Protein AF-A0A1G1Y2X1-F1 (afdb_monomer_lite)

Radius of gyration: 14.24 Å; chains: 1; bounding box: 27×30×47 Å

Secondary structure (DSSP, 8-state):
---------HHHHHTGGGPPTTTS--HHHHHHHHHHHHHHHTTT--EEEEES--HHHHHHHHHTT-EEEEEES-HHHHHHHHTS--SS---EEEEE--

pLDDT: mean 87.79, std 13.7, range [40.0, 98.25]

Foldseek 3Di:
DDDPPPCPDLVCLLCVVVDDPPSAP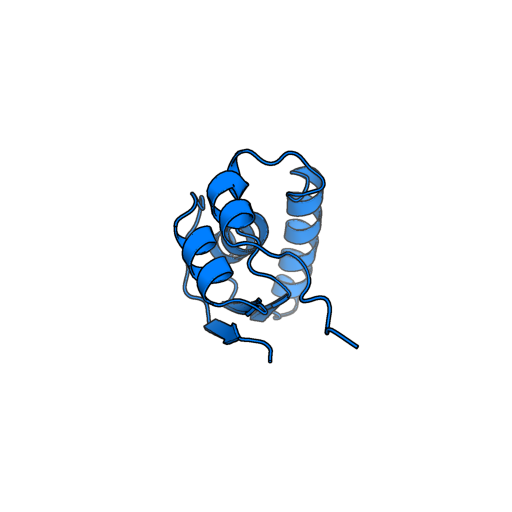DPVRLVVVLVVQVVVVVVVQQEDEDEDQRQSNQLSSQVVVGEYEYEYQDPSSNVSNVPDDRPGDDDYHYDHDD

Organism: NCBI:txid1797535

Structure (mmCIF, N/CA/C/O backbone):
data_AF-A0A1G1Y2X1-F1
#
_entry.id   AF-A0A1G1Y2X1-F1
#
loop_
_atom_site.group_PDB
_atom_site.id
_atom_site.type_symbol
_atom_site.label_atom_id
_atom_site.label_alt_id
_atom_site.label_comp_id
_atom_site.label_asym_id
_atom_site.label_entity_id
_atom_site.label_seq_id
_atom_site.pdbx_PDB_ins_code
_atom_site.Cartn_x
_atom_site.Cartn_y
_atom_site.Cartn_z
_atom_site.occupancy
_atom_site.B_iso_or_equiv
_atom_site.auth_seq_id
_atom_site.auth_comp_id
_atom_site.auth_asym_id
_atom_site.auth_atom_id
_atom_site.pdbx_PDB_model_num
ATOM 1 N N . MET A 1 1 ? -6.724 -14.568 -33.191 1.00 40.00 1 MET A N 1
ATOM 2 C CA . MET A 1 1 ? -6.683 -13.273 -32.474 1.00 40.00 1 MET A CA 1
ATOM 3 C C . MET A 1 1 ? -5.671 -13.390 -31.346 1.00 40.00 1 MET A C 1
ATOM 5 O O . MET A 1 1 ? -5.874 -14.216 -30.463 1.00 40.00 1 MET A O 1
ATOM 9 N N . SER A 1 2 ? -4.545 -12.672 -31.406 1.00 41.69 2 SER A N 1
ATOM 10 C CA . SER A 1 2 ? -3.580 -12.673 -30.303 1.00 41.69 2 SER A CA 1
ATOM 11 C C . SER A 1 2 ? -4.203 -11.945 -29.111 1.00 41.69 2 SER A C 1
ATOM 13 O O . SER A 1 2 ? -4.689 -10.822 -29.232 1.00 41.69 2 SER A O 1
ATOM 15 N N . LYS A 1 3 ? -4.241 -12.605 -27.950 1.00 49.97 3 LYS A N 1
ATOM 16 C CA . LYS A 1 3 ? -4.558 -11.935 -26.688 1.00 49.97 3 LYS A CA 1
ATOM 17 C C . LYS A 1 3 ? -3.444 -10.917 -26.457 1.00 49.97 3 LYS A C 1
ATOM 19 O O . LYS A 1 3 ? -2.315 -11.317 -26.180 1.00 49.97 3 LYS A O 1
ATOM 24 N N . ILE A 1 4 ? -3.736 -9.628 -26.616 1.00 44.19 4 ILE A N 1
ATOM 25 C CA . ILE A 1 4 ? -2.831 -8.558 -26.193 1.00 44.19 4 ILE A CA 1
ATOM 26 C C . ILE A 1 4 ? -2.680 -8.731 -24.681 1.00 44.19 4 ILE A C 1
ATOM 28 O O . ILE A 1 4 ? -3.573 -8.369 -23.919 1.00 44.19 4 ILE A O 1
ATOM 32 N N . LYS A 1 5 ? -1.589 -9.367 -24.238 1.00 51.62 5 LYS A N 1
ATOM 33 C CA . LYS A 1 5 ? -1.243 -9.374 -22.819 1.00 51.62 5 LYS A CA 1
ATOM 34 C C . LYS A 1 5 ? -0.975 -7.913 -22.450 1.00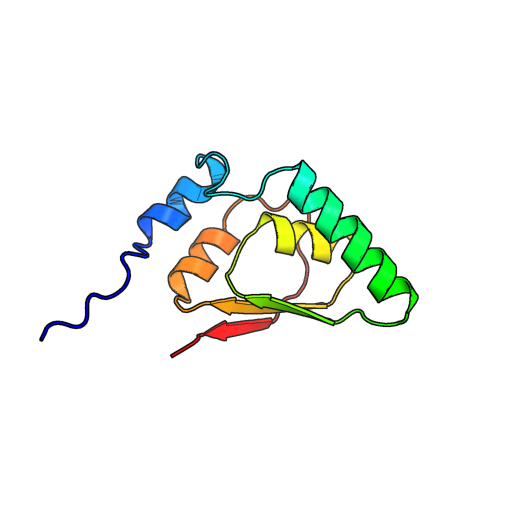 51.62 5 LYS A C 1
ATOM 36 O O . LYS A 1 5 ? -0.148 -7.288 -23.120 1.00 51.62 5 LYS A O 1
ATOM 41 N N . PRO A 1 6 ? -1.677 -7.336 -21.460 1.00 54.84 6 PRO A N 1
ATOM 42 C CA . PRO A 1 6 ? -1.405 -5.972 -21.040 1.00 54.84 6 PRO A CA 1
ATOM 43 C C . PRO A 1 6 ? 0.084 -5.857 -20.705 1.00 54.84 6 PRO A C 1
ATOM 45 O O . PRO A 1 6 ? 0.651 -6.730 -20.049 1.00 54.84 6 PRO A O 1
ATOM 48 N N . ASN A 1 7 ? 0.726 -4.815 -21.237 1.00 56.44 7 ASN A N 1
ATOM 49 C CA . ASN A 1 7 ? 2.180 -4.640 -21.269 1.00 56.44 7 ASN A CA 1
ATOM 50 C C . ASN A 1 7 ? 2.720 -4.197 -19.890 1.00 56.44 7 ASN A C 1
ATOM 52 O O . ASN A 1 7 ? 3.366 -3.153 -19.738 1.00 56.44 7 ASN A O 1
ATOM 56 N N . TRP A 1 8 ? 2.396 -4.973 -18.858 1.00 55.88 8 TRP A N 1
ATOM 57 C CA . TRP A 1 8 ? 2.970 -4.908 -17.523 1.00 55.88 8 TRP A CA 1
ATOM 58 C C . TRP A 1 8 ? 4.318 -5.614 -17.540 1.00 55.88 8 TRP A C 1
ATOM 60 O O . TRP A 1 8 ? 4.515 -6.675 -16.951 1.00 55.88 8 TRP A O 1
ATOM 70 N N . GLN A 1 9 ? 5.239 -5.043 -18.311 1.00 63.75 9 GLN A N 1
ATOM 71 C CA . GLN A 1 9 ? 6.598 -5.542 -18.343 1.00 63.75 9 GLN A CA 1
ATOM 72 C C . GLN A 1 9 ? 7.239 -5.331 -16.963 1.00 63.75 9 GLN A C 1
ATOM 74 O O . GLN A 1 9 ? 7.053 -4.256 -16.378 1.00 63.75 9 GLN A O 1
ATOM 79 N N . PRO A 1 10 ? 8.007 -6.312 -16.453 1.00 60.66 10 PRO A N 1
ATOM 80 C CA . PRO A 1 10 ? 8.744 -6.198 -15.192 1.00 60.66 10 PRO A CA 1
ATOM 81 C C . PRO A 1 10 ? 9.568 -4.908 -15.081 1.00 60.66 10 PRO A C 1
ATOM 83 O O . PRO A 1 10 ? 9.675 -4.333 -14.000 1.00 60.66 10 PRO A O 1
ATOM 86 N N . THR A 1 11 ? 10.036 -4.387 -16.218 1.00 68.44 11 THR A N 1
ATOM 87 C CA . THR A 1 11 ? 10.758 -3.114 -16.339 1.00 68.44 11 THR A CA 1
ATOM 88 C C . THR A 1 11 ? 10.036 -1.946 -15.662 1.00 68.44 11 THR A C 1
ATOM 90 O O . THR A 1 11 ? 10.671 -1.118 -15.015 1.00 68.44 11 THR A O 1
ATOM 93 N N . LYS A 1 12 ? 8.698 -1.880 -15.701 1.00 71.50 12 LYS A N 1
ATOM 94 C CA . LYS A 1 12 ? 7.953 -0.812 -15.008 1.00 71.50 12 LYS A CA 1
ATOM 95 C C . LYS A 1 12 ? 8.085 -0.887 -13.484 1.00 71.50 12 LYS A C 1
ATOM 97 O O . LYS A 1 12 ? 8.143 0.157 -12.839 1.00 71.50 12 LYS A O 1
ATOM 102 N N . ALA A 1 13 ? 8.150 -2.089 -12.906 1.00 79.06 13 ALA A N 1
ATOM 103 C CA . ALA A 1 13 ? 8.361 -2.255 -11.467 1.00 79.06 13 ALA A CA 1
ATOM 104 C C . ALA A 1 13 ? 9.793 -1.889 -11.049 1.00 79.06 13 ALA A C 1
ATOM 106 O O . ALA A 1 13 ? 10.002 -1.368 -9.952 1.00 79.06 13 ALA A O 1
ATOM 107 N N . GLU A 1 14 ? 10.781 -2.123 -11.916 1.00 82.56 14 GLU A N 1
ATOM 108 C CA . GLU A 1 14 ? 12.189 -1.797 -11.648 1.00 82.56 14 GLU A CA 1
ATOM 109 C C . GLU A 1 14 ? 12.397 -0.286 -11.490 1.00 82.56 14 GLU A C 1
ATOM 111 O O . GLU A 1 14 ? 13.107 0.163 -10.585 1.00 82.56 14 GLU A O 1
ATOM 116 N N . TYR A 1 15 ? 11.701 0.508 -12.307 1.00 84.50 15 TYR A N 1
ATOM 117 C CA . TYR A 1 15 ? 11.763 1.969 -12.266 1.00 84.50 15 TYR A CA 1
ATOM 118 C C . TYR A 1 15 ? 10.690 2.619 -11.394 1.00 84.50 15 TYR A C 1
ATOM 120 O O . TYR A 1 15 ? 10.612 3.846 -11.393 1.00 84.50 15 TYR A O 1
ATOM 128 N N . TRP A 1 16 ? 9.897 1.851 -10.633 1.00 87.88 16 TRP A N 1
ATOM 129 C CA . TRP A 1 16 ? 8.744 2.365 -9.880 1.00 87.88 16 TRP A CA 1
ATOM 130 C C . TRP A 1 16 ? 9.062 3.659 -9.133 1.00 87.88 16 TRP A C 1
ATOM 132 O O . TRP A 1 16 ? 8.442 4.682 -9.390 1.00 87.88 16 TRP A O 1
ATOM 142 N N . LYS A 1 17 ? 10.111 3.666 -8.301 1.00 84.44 17 LYS A N 1
ATOM 143 C CA . LYS A 1 17 ? 10.525 4.834 -7.501 1.00 84.44 17 LYS A CA 1
ATOM 144 C C . LYS A 1 17 ? 10.802 6.117 -8.310 1.00 84.44 17 LYS A C 1
ATOM 146 O O . LYS A 1 17 ? 10.754 7.200 -7.735 1.00 84.44 17 LYS A O 1
ATOM 151 N N . ASN A 1 18 ? 11.091 5.999 -9.605 1.00 85.94 18 ASN A N 1
ATOM 152 C CA . ASN A 1 18 ? 11.384 7.115 -10.506 1.00 85.94 18 ASN A CA 1
ATOM 153 C C . ASN A 1 18 ? 10.146 7.584 -11.284 1.00 85.94 18 ASN A C 1
ATOM 155 O O . ASN A 1 18 ? 10.196 8.621 -11.941 1.00 85.94 18 ASN A O 1
ATOM 159 N N . LEU A 1 19 ? 9.048 6.824 -11.252 1.00 85.62 19 LEU A N 1
ATOM 160 C CA . LEU A 1 19 ? 7.830 7.188 -11.959 1.00 85.62 19 LEU A CA 1
ATOM 161 C C . LEU A 1 19 ? 7.135 8.359 -11.245 1.00 85.62 19 LEU A C 1
ATOM 163 O O . LEU A 1 19 ? 6.970 8.319 -10.020 1.00 85.62 19 LEU A O 1
ATOM 167 N N . PRO A 1 20 ? 6.711 9.402 -11.978 1.00 85.62 20 PRO A N 1
ATOM 168 C CA . PRO A 1 20 ? 5.891 10.456 -11.410 1.00 85.62 20 PRO A CA 1
ATOM 169 C C . PRO A 1 20 ? 4.447 9.975 -11.236 1.00 85.62 20 PRO A C 1
ATOM 171 O O . PRO A 1 20 ? 4.016 8.961 -11.792 1.00 85.62 20 PRO A O 1
ATOM 174 N N . ALA A 1 21 ? 3.661 10.744 -10.497 1.00 83.06 21 ALA A N 1
ATOM 175 C CA . ALA A 1 21 ? 2.220 10.581 -10.535 1.00 83.06 21 ALA A CA 1
ATOM 176 C C . ALA A 1 21 ? 1.671 10.962 -11.932 1.00 83.06 21 ALA A C 1
ATOM 178 O O . ALA A 1 21 ? 2.234 11.844 -12.584 1.00 83.06 21 ALA A O 1
ATOM 179 N N . PRO A 1 22 ? 0.612 10.295 -12.432 1.00 82.31 22 PRO A N 1
ATOM 180 C CA . PRO A 1 22 ? -0.254 9.346 -11.727 1.00 82.31 22 PRO A CA 1
ATOM 181 C C . PRO A 1 22 ? 0.183 7.874 -11.832 1.00 82.31 22 PRO A C 1
ATOM 183 O O . PRO A 1 22 ? -0.563 6.998 -11.409 1.00 82.31 22 PRO A O 1
ATOM 186 N N . ALA A 1 23 ? 1.359 7.564 -12.398 1.00 85.00 23 ALA A N 1
ATOM 187 C CA . ALA A 1 23 ? 1.840 6.177 -12.421 1.00 85.00 23 ALA A CA 1
ATOM 188 C C . ALA A 1 23 ? 2.110 5.655 -10.999 1.00 85.00 23 ALA A C 1
ATOM 190 O O . ALA A 1 23 ? 1.893 4.480 -10.715 1.00 85.00 23 ALA A O 1
ATOM 191 N N . ARG A 1 24 ? 2.529 6.558 -10.106 1.00 89.50 24 ARG A N 1
ATOM 192 C CA . ARG A 1 24 ? 2.513 6.394 -8.649 1.00 89.50 24 ARG A CA 1
ATOM 193 C C . ARG A 1 24 ? 1.396 7.227 -8.020 1.00 89.50 24 ARG A C 1
ATOM 195 O O . ARG A 1 24 ? 1.051 8.271 -8.577 1.00 89.50 24 ARG A O 1
ATOM 202 N N . PRO A 1 25 ? 0.858 6.825 -6.856 1.00 91.44 25 PRO A N 1
ATOM 203 C CA . PRO A 1 25 ? -0.135 7.636 -6.168 1.00 91.44 25 PRO A CA 1
ATOM 204 C C . PRO A 1 25 ? 0.470 8.973 -5.731 1.00 91.44 25 PRO A C 1
ATOM 206 O O . PRO A 1 25 ? 1.627 9.049 -5.301 1.00 91.44 25 PRO A O 1
ATOM 209 N N . TRP A 1 26 ? -0.326 10.038 -5.802 1.00 93.44 26 TRP A N 1
ATOM 210 C CA . TRP A 1 26 ? 0.076 11.328 -5.250 1.00 93.44 26 TRP A CA 1
ATOM 211 C C . TRP A 1 26 ? 0.214 11.233 -3.723 1.00 93.44 26 TRP A C 1
ATOM 213 O O . TRP A 1 26 ? -0.592 10.561 -3.074 1.00 93.44 26 TRP A O 1
ATOM 223 N N . PRO A 1 27 ? 1.149 11.963 -3.086 1.00 92.25 27 PRO A N 1
ATOM 224 C CA . PRO A 1 27 ? 1.233 11.993 -1.625 1.00 92.25 27 PRO A CA 1
ATOM 225 C C . PRO A 1 27 ? -0.078 12.420 -0.942 1.00 92.25 27 PRO A C 1
ATOM 227 O O . PRO A 1 27 ? -0.396 11.943 0.146 1.00 92.25 27 PRO A O 1
ATOM 230 N N . SER A 1 28 ? -0.855 13.307 -1.573 1.00 94.88 28 SER A N 1
ATOM 231 C CA . SER A 1 28 ? -2.192 13.707 -1.112 1.00 94.88 28 SER A CA 1
ATOM 232 C C . SER A 1 28 ? -3.200 12.557 -1.160 1.00 94.88 28 SER A C 1
ATOM 234 O O . SER A 1 28 ? -4.010 12.421 -0.245 1.00 94.88 28 SER A O 1
ATOM 236 N N . GLU A 1 29 ? -3.118 11.705 -2.178 1.00 94.69 29 GLU A N 1
ATOM 237 C CA . GLU A 1 29 ? -3.957 10.518 -2.334 1.00 94.69 29 GLU A CA 1
ATOM 238 C C . GLU A 1 29 ? -3.645 9.484 -1.246 1.00 94.69 29 GLU A C 1
ATOM 240 O O . GLU A 1 29 ? -4.552 9.008 -0.563 1.00 94.69 29 GLU A O 1
ATOM 245 N N . VAL A 1 30 ? -2.358 9.229 -0.979 1.00 95.75 30 VAL A N 1
ATOM 246 C CA . VAL A 1 30 ? -1.927 8.346 0.121 1.00 95.75 30 VAL A CA 1
ATOM 247 C C . VAL A 1 30 ? -2.454 8.846 1.470 1.00 95.75 30 VAL A C 1
ATOM 249 O O . VAL A 1 30 ? -2.970 8.053 2.256 1.00 95.75 30 VAL A O 1
ATOM 252 N N . LYS A 1 31 ? -2.392 10.160 1.733 1.00 96.69 31 LYS A N 1
ATOM 253 C CA . LYS A 1 31 ? -2.943 10.767 2.960 1.00 96.69 31 LYS A CA 1
ATOM 254 C C . LYS A 1 31 ? -4.461 10.617 3.061 1.00 96.69 31 LYS A C 1
ATOM 256 O O . LYS A 1 31 ? -4.986 10.395 4.151 1.00 96.69 31 LYS A O 1
ATOM 261 N N . TRP A 1 32 ? -5.172 10.752 1.943 1.00 97.31 32 TRP A N 1
ATOM 262 C CA . TRP A 1 32 ? -6.621 10.576 1.914 1.00 97.31 32 TRP A CA 1
ATOM 263 C C . TRP A 1 32 ? -7.006 9.132 2.258 1.00 97.31 32 TRP A C 1
ATOM 265 O O . TRP A 1 32 ? -7.847 8.912 3.134 1.00 97.31 32 TRP A O 1
ATOM 275 N N . PHE A 1 33 ? -6.321 8.152 1.660 1.00 97.19 33 PHE A N 1
ATOM 276 C CA . PHE A 1 33 ? -6.511 6.741 1.994 1.00 97.19 33 PHE A CA 1
ATOM 277 C C . PHE A 1 33 ? -6.105 6.415 3.434 1.00 97.19 33 PHE A C 1
ATOM 279 O O . PHE A 1 33 ? -6.810 5.650 4.085 1.00 97.19 33 PHE A O 1
ATOM 286 N N . GLU A 1 34 ? -5.039 7.019 3.969 1.00 97.38 34 GLU A N 1
ATOM 287 C CA . GLU A 1 34 ? -4.653 6.856 5.380 1.00 97.38 34 GLU A CA 1
ATOM 288 C C . GLU A 1 34 ? -5.775 7.321 6.315 1.00 97.38 34 GLU A C 1
ATOM 290 O O . GLU A 1 34 ? -6.182 6.586 7.216 1.00 97.38 34 GLU A O 1
ATOM 295 N N . LYS A 1 35 ? -6.351 8.503 6.058 1.00 98.25 35 LYS A N 1
ATOM 296 C CA . LYS A 1 35 ? -7.491 9.018 6.829 1.00 98.25 35 LYS A CA 1
ATOM 297 C C . LYS A 1 35 ? -8.682 8.060 6.776 1.00 98.25 35 LYS A C 1
ATOM 299 O O . LYS A 1 35 ? -9.293 7.784 7.809 1.00 98.25 35 LYS A O 1
ATOM 304 N N . TYR A 1 36 ? -9.012 7.553 5.590 1.00 97.81 36 TYR A N 1
ATOM 305 C CA . TYR A 1 36 ? -10.108 6.603 5.424 1.00 97.81 36 TYR A CA 1
ATOM 306 C C . TYR A 1 36 ? -9.840 5.284 6.163 1.00 97.81 36 TYR A C 1
ATOM 308 O O . TYR A 1 36 ? -10.689 4.828 6.929 1.00 97.81 36 TYR A O 1
ATOM 316 N N . ALA A 1 37 ? -8.651 4.706 5.994 1.00 97.19 37 ALA A N 1
ATOM 317 C CA . ALA A 1 37 ? -8.253 3.451 6.621 1.00 97.19 37 ALA A CA 1
ATOM 318 C C . ALA A 1 37 ? -8.289 3.544 8.154 1.00 97.19 37 ALA A C 1
ATOM 320 O O . ALA A 1 37 ? -8.824 2.655 8.813 1.00 97.19 37 ALA A O 1
ATOM 321 N N . LEU A 1 38 ? -7.816 4.655 8.729 1.00 97.88 38 LEU A N 1
ATOM 322 C CA . LEU A 1 38 ? -7.895 4.908 10.170 1.00 97.88 38 LEU A CA 1
ATOM 323 C C . LEU A 1 38 ? -9.339 5.034 10.671 1.00 97.88 38 LEU A C 1
ATOM 325 O O . LEU A 1 38 ? -9.664 4.506 11.735 1.00 97.88 38 LEU A O 1
ATOM 329 N N . ALA A 1 39 ? -10.224 5.669 9.897 1.00 98.19 39 ALA A N 1
ATOM 330 C CA . ALA A 1 39 ? -11.644 5.748 10.234 1.00 98.19 39 ALA A CA 1
ATOM 331 C C . ALA A 1 39 ? -12.330 4.370 10.204 1.00 98.19 39 ALA A C 1
ATOM 333 O O . ALA A 1 39 ? -13.174 4.093 11.055 1.00 98.19 39 ALA A O 1
ATOM 334 N N . GLN A 1 40 ? -11.963 3.486 9.267 1.00 97.81 40 GLN A N 1
ATOM 335 C CA . GLN A 1 40 ? -12.460 2.102 9.251 1.00 97.81 40 GLN A CA 1
ATOM 336 C C . GLN A 1 40 ? -11.867 1.277 10.397 1.00 97.81 40 GLN A C 1
ATOM 338 O O . GLN A 1 40 ? -12.583 0.531 11.064 1.00 97.81 40 GLN A O 1
ATOM 343 N N . LYS A 1 41 ? -10.583 1.471 10.701 1.00 97.06 41 LYS A N 1
ATOM 344 C CA . LYS A 1 41 ? -9.913 0.814 11.824 1.00 97.06 41 LYS A CA 1
ATOM 345 C C . LYS A 1 41 ? -10.554 1.152 13.165 1.00 97.06 41 LYS A C 1
ATOM 347 O O . LYS A 1 41 ? -10.730 0.256 13.985 1.00 97.06 41 LYS A O 1
ATOM 352 N N . ALA A 1 42 ? -10.961 2.404 13.372 1.00 97.44 42 ALA A N 1
ATOM 353 C CA . ALA A 1 42 ? -11.698 2.819 14.568 1.00 97.44 42 ALA A CA 1
ATOM 354 C C . ALA A 1 42 ? -13.046 2.087 14.733 1.00 97.44 42 ALA A C 1
ATOM 356 O O . ALA A 1 42 ? -13.543 1.968 15.847 1.00 97.44 42 ALA A O 1
ATOM 357 N N . LYS A 1 43 ? -13.611 1.551 13.642 1.00 97.88 43 LYS A N 1
ATOM 358 C CA . LYS A 1 43 ? -14.818 0.708 13.642 1.00 97.88 43 LYS A CA 1
ATOM 359 C C . LYS A 1 43 ? -14.515 -0.793 13.770 1.00 97.88 43 LYS A C 1
ATOM 361 O O . LYS A 1 43 ? -15.434 -1.599 13.708 1.00 97.88 43 LYS A O 1
ATO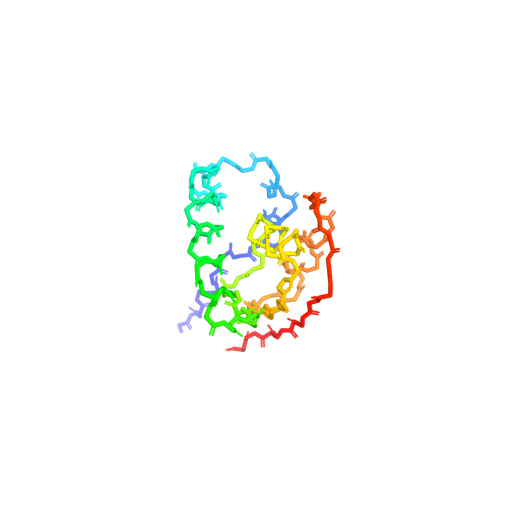M 366 N N . GLY A 1 44 ? -13.245 -1.176 13.919 1.00 96.81 44 GLY A N 1
ATOM 367 C CA . GLY A 1 44 ? -12.801 -2.567 14.050 1.00 96.81 44 GLY A CA 1
ATOM 368 C C . GLY A 1 44 ? -12.284 -3.219 12.761 1.00 96.81 44 GLY A C 1
ATOM 369 O O . GLY A 1 44 ? -11.794 -4.346 12.817 1.00 96.81 44 GLY A O 1
ATOM 370 N N . PHE A 1 45 ? -12.320 -2.535 11.611 1.00 96.56 45 PHE A N 1
ATOM 371 C CA . PHE A 1 45 ? -11.826 -3.089 10.344 1.00 96.56 45 PHE A CA 1
ATOM 372 C C . PHE A 1 45 ? -10.310 -2.908 10.213 1.00 96.56 45 PHE A C 1
ATOM 374 O O . PHE A 1 45 ? -9.820 -1.806 9.969 1.00 96.56 45 PHE A O 1
ATOM 381 N N . LYS A 1 46 ? -9.553 -3.995 10.375 1.00 94.50 46 LYS A N 1
ATOM 382 C CA . LYS A 1 46 ? -8.079 -3.985 10.311 1.00 94.50 46 LYS A CA 1
ATOM 383 C C . LYS A 1 46 ? -7.494 -4.734 9.116 1.00 94.50 46 LYS A C 1
ATOM 385 O O . LYS A 1 46 ? -6.303 -4.588 8.861 1.00 94.50 46 LYS A O 1
ATOM 390 N N . ASP A 1 47 ? -8.302 -5.527 8.422 1.00 96.75 47 ASP A N 1
ATOM 391 C CA . ASP A 1 47 ? -7.897 -6.316 7.263 1.00 96.75 47 ASP A CA 1
ATOM 392 C C . ASP A 1 47 ? -8.180 -5.537 5.977 1.00 96.75 47 ASP A C 1
ATOM 394 O O . ASP A 1 47 ? -9.298 -5.072 5.754 1.00 96.75 47 ASP A O 1
ATOM 398 N N . VAL A 1 48 ? -7.155 -5.370 5.144 1.00 97.06 48 VAL A N 1
ATOM 399 C CA . VAL A 1 48 ? -7.223 -4.586 3.909 1.00 97.06 48 VAL A CA 1
ATOM 400 C C . VAL A 1 48 ? -6.717 -5.420 2.745 1.00 97.06 48 VAL A C 1
ATOM 402 O O . VAL A 1 48 ? -5.615 -5.965 2.790 1.00 97.06 48 VAL A O 1
ATOM 405 N N . LEU A 1 49 ? -7.521 -5.483 1.688 1.00 96.75 49 LEU A N 1
ATOM 406 C CA . LEU A 1 49 ? -7.138 -6.041 0.401 1.00 96.75 49 LEU A CA 1
ATOM 407 C C . LEU A 1 49 ? -6.706 -4.908 -0.535 1.00 96.75 49 LEU A C 1
ATOM 409 O O . LEU A 1 49 ? -7.488 -3.998 -0.804 1.00 96.75 49 LEU A O 1
ATOM 413 N N . ILE A 1 50 ? -5.483 -4.980 -1.050 1.00 95.75 50 ILE A N 1
ATOM 414 C CA . ILE A 1 50 ? -4.990 -4.114 -2.119 1.00 95.75 50 ILE A CA 1
ATOM 415 C C . ILE A 1 50 ? -5.074 -4.886 -3.436 1.00 95.75 50 ILE A C 1
ATOM 417 O O . ILE A 1 50 ? -4.557 -5.999 -3.550 1.00 95.75 50 ILE A O 1
ATOM 421 N N . LEU A 1 51 ? -5.717 -4.277 -4.430 1.00 94.44 51 LEU A N 1
ATOM 422 C CA . LEU A 1 51 ? -5.693 -4.738 -5.814 1.00 94.44 51 LEU A CA 1
ATOM 423 C C . LEU A 1 51 ? -4.539 -4.023 -6.530 1.00 94.44 51 LEU A C 1
ATOM 425 O O . LEU A 1 51 ? -4.589 -2.814 -6.750 1.00 94.44 51 LEU A O 1
ATOM 429 N N . GLY A 1 52 ? -3.487 -4.772 -6.844 1.00 91.06 52 GLY A N 1
ATOM 430 C CA . GLY A 1 52 ? -2.174 -4.282 -7.258 1.00 91.06 52 GLY A CA 1
ATOM 431 C C . GLY A 1 52 ? -1.171 -4.211 -6.099 1.00 91.06 52 GLY A C 1
ATOM 432 O O . GLY A 1 52 ? -1.532 -4.145 -4.927 1.00 91.06 52 GLY A O 1
ATOM 433 N N . SER A 1 53 ? 0.122 -4.209 -6.420 1.00 90.81 53 SER A N 1
ATOM 434 C CA . SER A 1 53 ? 1.210 -4.285 -5.425 1.00 90.81 53 SER A CA 1
ATOM 435 C C . SER A 1 53 ? 1.822 -2.938 -5.005 1.00 90.81 53 SER A C 1
ATOM 437 O O . SER A 1 53 ? 2.970 -2.904 -4.549 1.00 90.81 53 SER A O 1
ATOM 439 N N . THR A 1 54 ? 1.080 -1.833 -5.144 1.00 92.56 54 THR A N 1
ATOM 440 C CA . THR A 1 54 ? 1.532 -0.451 -4.882 1.00 92.56 54 THR A CA 1
ATOM 441 C C . THR A 1 54 ? 2.184 -0.287 -3.504 1.00 92.56 54 THR A C 1
ATOM 443 O O . THR A 1 54 ? 1.536 -0.428 -2.463 1.00 92.56 54 THR A O 1
ATOM 446 N N . VAL A 1 55 ? 3.479 0.047 -3.489 1.00 93.94 55 VAL A N 1
ATOM 447 C CA . VAL A 1 55 ? 4.308 0.078 -2.268 1.00 93.94 55 VAL A CA 1
ATOM 448 C C . VAL A 1 55 ? 3.915 1.182 -1.291 1.00 93.94 55 VAL A C 1
ATOM 450 O O . VAL A 1 55 ? 4.019 0.994 -0.082 1.00 93.94 55 VAL A O 1
ATOM 453 N N . GLU A 1 56 ? 3.420 2.317 -1.779 1.00 94.94 56 GLU A N 1
ATOM 454 C CA . GLU A 1 56 ? 3.018 3.448 -0.942 1.00 94.94 56 GLU A CA 1
ATOM 455 C C . GLU A 1 56 ? 1.844 3.083 -0.033 1.00 94.94 56 GLU A C 1
ATOM 457 O O . GLU A 1 56 ? 1.866 3.375 1.164 1.00 94.94 56 GLU A O 1
ATOM 462 N N . PHE A 1 57 ? 0.839 2.398 -0.583 1.00 95.88 57 PHE A N 1
ATOM 463 C CA . PHE A 1 57 ? -0.321 1.951 0.181 1.00 95.88 57 PHE A CA 1
ATOM 464 C C . PHE A 1 57 ? 0.053 0.844 1.164 1.00 95.88 57 PHE A C 1
ATOM 466 O O . PHE A 1 57 ? -0.337 0.913 2.327 1.00 95.88 57 PHE A O 1
ATOM 473 N N . ARG A 1 58 ? 0.877 -0.123 0.739 1.00 96.12 58 ARG A N 1
ATOM 474 C CA . ARG A 1 58 ? 1.401 -1.187 1.613 1.00 96.12 58 ARG A CA 1
ATOM 475 C C . ARG A 1 58 ? 2.145 -0.597 2.809 1.00 96.12 58 ARG A C 1
ATOM 477 O O . ARG A 1 58 ? 1.807 -0.880 3.956 1.00 96.12 58 ARG A O 1
ATOM 484 N N . SER A 1 59 ? 3.086 0.308 2.545 1.00 95.94 59 SER A N 1
ATOM 485 C CA . SER A 1 59 ? 3.859 0.998 3.578 1.00 95.94 59 SER A CA 1
ATOM 486 C C . SER A 1 59 ? 2.967 1.813 4.524 1.00 95.94 59 SER A C 1
ATOM 488 O O . SER A 1 59 ? 3.177 1.793 5.736 1.00 95.94 59 SER A O 1
ATOM 490 N N . MET A 1 60 ? 1.958 2.517 4.001 1.00 96.94 60 MET A N 1
ATOM 491 C CA . MET A 1 60 ? 1.001 3.278 4.813 1.00 96.94 60 MET A CA 1
ATOM 492 C C . MET A 1 60 ? 0.187 2.367 5.744 1.00 96.94 60 MET A C 1
ATOM 494 O O . MET A 1 60 ? 0.034 2.669 6.928 1.00 96.94 60 MET A O 1
ATOM 498 N N . LEU A 1 61 ? -0.298 1.228 5.253 1.00 97.12 61 LEU A N 1
ATOM 499 C CA . LEU A 1 61 ? -1.087 0.293 6.059 1.00 97.12 61 LEU A CA 1
ATOM 500 C C . LEU A 1 61 ? -0.233 -0.407 7.125 1.00 97.12 61 LEU A C 1
ATOM 502 O O . LEU A 1 61 ? -0.673 -0.543 8.271 1.00 97.12 61 LEU A O 1
ATOM 506 N N . HIS A 1 62 ? 1.011 -0.769 6.793 1.00 96.12 62 HIS A N 1
ATOM 507 C CA . HIS A 1 62 ? 1.967 -1.342 7.745 1.00 96.12 62 HIS A CA 1
ATOM 508 C C . HIS A 1 62 ? 2.290 -0.379 8.891 1.00 96.12 62 HIS A C 1
ATOM 510 O O . HIS A 1 62 ? 2.211 -0.770 10.057 1.00 96.12 62 HIS A O 1
ATOM 516 N N . LYS A 1 63 ? 2.565 0.897 8.582 1.00 96.75 63 LYS A N 1
ATOM 517 C CA . LYS A 1 63 ? 2.739 1.962 9.588 1.00 96.75 63 LYS A CA 1
ATOM 518 C C . LYS A 1 63 ? 1.571 1.996 10.577 1.00 96.75 63 LYS A C 1
ATOM 520 O O . LYS A 1 63 ? 1.764 2.166 11.779 1.00 96.75 63 LYS A O 1
ATOM 525 N N . ASN A 1 64 ? 0.358 1.788 10.072 1.00 96.38 64 ASN A N 1
ATOM 526 C CA . ASN A 1 64 ? -0.875 1.835 10.845 1.00 96.38 64 ASN A CA 1
ATOM 527 C C . ASN A 1 64 ? -1.292 0.476 11.433 1.00 96.38 64 ASN A C 1
ATOM 529 O O . ASN A 1 64 ? -2.415 0.353 11.926 1.00 96.38 64 ASN A O 1
ATOM 533 N N . LYS A 1 65 ? -0.400 -0.528 11.465 1.00 95.94 65 LYS A N 1
ATOM 534 C CA . LYS A 1 65 ? -0.639 -1.862 12.053 1.00 95.94 65 LYS A CA 1
ATOM 535 C C . LYS A 1 65 ? -1.914 -2.529 11.512 1.00 95.94 65 LYS A C 1
ATOM 537 O O . LYS A 1 65 ? -2.716 -3.051 12.287 1.00 95.94 65 LYS A O 1
ATOM 542 N N . MET A 1 66 ? -2.141 -2.419 10.206 1.00 96.25 66 MET A N 1
ATOM 543 C CA . MET A 1 66 ? -3.233 -3.098 9.506 1.00 96.25 66 MET A CA 1
ATOM 544 C C . MET A 1 66 ? -2.715 -4.378 8.847 1.00 96.25 66 MET A C 1
ATOM 546 O O . MET A 1 66 ? -1.544 -4.462 8.477 1.00 96.25 66 MET A O 1
ATOM 550 N N . ASN A 1 67 ? -3.589 -5.369 8.710 1.00 95.88 67 ASN A N 1
ATOM 551 C CA . ASN A 1 67 ? -3.285 -6.621 8.031 1.00 95.88 67 ASN A CA 1
ATOM 552 C C . ASN A 1 67 ? -3.472 -6.418 6.528 1.00 95.88 67 ASN A C 1
ATOM 554 O O . ASN A 1 67 ? -4.558 -6.037 6.089 1.00 95.88 67 ASN A O 1
ATOM 558 N N . VAL A 1 68 ? -2.434 -6.684 5.740 1.00 97.50 68 VAL A N 1
ATOM 559 C CA . VAL A 1 68 ? -2.453 -6.419 4.298 1.00 97.50 68 VAL A CA 1
ATOM 560 C C . VAL A 1 68 ? -2.545 -7.730 3.523 1.00 97.50 68 VAL A C 1
ATOM 562 O O . VAL A 1 68 ? -1.768 -8.659 3.729 1.00 97.50 68 VAL A O 1
ATOM 565 N N . SER A 1 69 ? -3.510 -7.815 2.615 1.00 97.44 69 SER A N 1
ATOM 566 C CA . SER A 1 69 ? -3.569 -8.822 1.558 1.00 97.44 69 SER A CA 1
ATOM 567 C C . SER A 1 69 ? -3.395 -8.128 0.216 1.00 97.44 69 SER A C 1
ATOM 569 O O . SER A 1 69 ? -3.932 -7.046 0.007 1.00 97.44 69 SER A O 1
ATOM 571 N N . ILE A 1 70 ? -2.644 -8.736 -0.689 1.00 97.06 70 ILE A N 1
ATOM 572 C CA . ILE A 1 70 ? -2.292 -8.177 -1.991 1.00 97.06 70 ILE A CA 1
ATOM 573 C C . ILE A 1 70 ? -2.746 -9.159 -3.052 1.00 97.06 70 ILE A C 1
ATOM 575 O O . ILE A 1 70 ? -2.430 -10.344 -2.967 1.00 97.06 70 ILE A O 1
ATOM 579 N N . VAL A 1 71 ? -3.455 -8.654 -4.052 1.00 96.12 71 VAL A N 1
ATOM 580 C CA . VAL A 1 71 ? -3.753 -9.381 -5.284 1.00 96.12 71 VAL A CA 1
ATOM 581 C C . VAL A 1 71 ? -3.044 -8.678 -6.427 1.00 96.12 71 VAL A C 1
ATOM 583 O O . VAL A 1 71 ? -3.282 -7.498 -6.653 1.00 96.12 71 VAL A O 1
ATOM 586 N N . ASP A 1 72 ? -2.199 -9.388 -7.165 1.00 92.94 72 ASP A N 1
ATOM 587 C CA . ASP A 1 72 ? -1.546 -8.865 -8.369 1.00 92.94 72 ASP A CA 1
ATOM 588 C C . ASP A 1 72 ? -1.574 -9.921 -9.475 1.00 92.94 72 ASP A C 1
ATOM 590 O O . ASP A 1 72 ? -1.567 -11.115 -9.193 1.00 92.94 72 ASP A O 1
ATOM 594 N N . PHE A 1 73 ? -1.605 -9.503 -10.737 1.00 90.88 73 PHE A N 1
ATOM 595 C CA . PHE A 1 73 ? -1.577 -10.429 -11.875 1.00 90.88 73 PHE A CA 1
ATOM 596 C C . PHE A 1 73 ? -0.161 -10.969 -12.143 1.00 90.88 73 PHE A C 1
ATOM 598 O O . PHE A 1 73 ? 0.012 -11.853 -12.977 1.00 90.88 73 PHE A O 1
ATOM 605 N N . SER A 1 74 ? 0.870 -10.399 -11.505 1.00 89.12 74 SER A N 1
ATOM 606 C CA . SER A 1 74 ? 2.255 -10.827 -11.678 1.00 89.12 74 SER A CA 1
ATOM 607 C C . SER A 1 74 ? 2.985 -10.914 -10.344 1.00 89.12 74 SER A C 1
ATOM 609 O O . SER A 1 74 ? 3.317 -9.910 -9.708 1.00 89.12 74 SER A O 1
ATOM 611 N N . ARG A 1 75 ? 3.330 -12.142 -9.946 1.00 91.38 75 ARG A N 1
ATOM 612 C CA . ARG A 1 75 ? 4.209 -12.390 -8.799 1.00 91.38 75 ARG A CA 1
ATOM 613 C C . ARG A 1 75 ? 5.567 -11.727 -8.945 1.00 91.38 75 ARG A C 1
ATOM 615 O O . ARG A 1 75 ? 6.127 -11.274 -7.949 1.00 91.38 75 ARG A O 1
ATOM 622 N N . ASP A 1 76 ? 6.106 -11.666 -10.156 1.00 90.06 76 ASP A N 1
ATOM 623 C CA . ASP A 1 76 ? 7.397 -11.022 -10.388 1.00 90.06 76 ASP A CA 1
ATOM 624 C C . ASP A 1 76 ? 7.296 -9.507 -10.215 1.00 90.06 76 ASP A C 1
ATOM 626 O O . ASP A 1 76 ? 8.161 -8.911 -9.575 1.00 90.06 76 ASP A O 1
ATOM 630 N N . PHE A 1 77 ? 6.200 -8.893 -10.665 1.00 88.88 77 PHE A N 1
ATOM 631 C CA . PHE A 1 77 ? 5.925 -7.477 -10.421 1.00 88.88 77 PHE A CA 1
ATOM 632 C C . PHE A 1 77 ? 5.836 -7.181 -8.918 1.00 88.88 77 PHE A C 1
ATOM 634 O O . PHE A 1 77 ? 6.540 -6.303 -8.410 1.00 88.88 77 PHE A O 1
ATOM 641 N N . TYR A 1 78 ? 5.066 -7.988 -8.182 1.00 92.44 78 TYR A N 1
ATOM 642 C CA . TYR A 1 78 ? 4.993 -7.932 -6.722 1.00 92.44 78 TYR A CA 1
ATOM 643 C C . TYR A 1 78 ? 6.371 -8.086 -6.058 1.00 92.44 78 TYR A C 1
ATOM 645 O O . TYR A 1 78 ? 6.723 -7.309 -5.166 1.00 92.44 78 TYR A O 1
ATOM 653 N N . ARG A 1 79 ? 7.182 -9.058 -6.495 1.00 91.81 79 ARG A N 1
ATOM 654 C CA . ARG A 1 79 ? 8.528 -9.309 -5.954 1.00 91.81 79 ARG A CA 1
ATOM 655 C C . ARG A 1 79 ? 9.470 -8.137 -6.193 1.00 91.81 79 ARG A C 1
ATOM 657 O O . ARG A 1 79 ? 10.206 -7.773 -5.281 1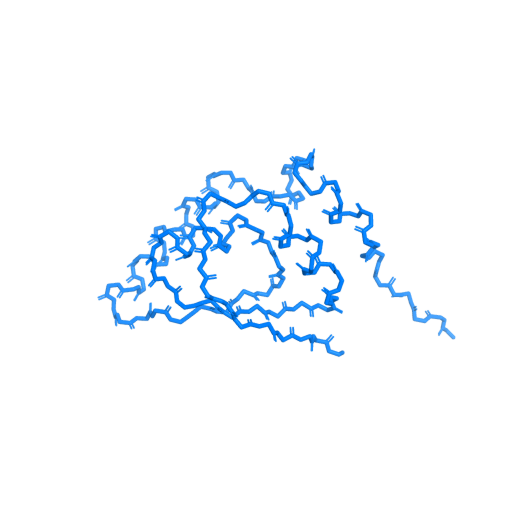.00 91.81 79 ARG A O 1
ATOM 664 N N . ILE A 1 80 ? 9.461 -7.551 -7.390 1.00 90.94 80 ILE A N 1
ATOM 665 C CA . ILE A 1 80 ? 10.304 -6.395 -7.721 1.00 90.94 80 ILE A CA 1
ATOM 666 C C . ILE A 1 80 ? 9.888 -5.192 -6.873 1.00 90.94 80 ILE A C 1
ATOM 668 O O . ILE A 1 80 ? 10.739 -4.576 -6.236 1.00 90.94 80 ILE A O 1
ATOM 672 N N . LEU A 1 81 ? 8.587 -4.900 -6.790 1.00 90.00 81 LEU A N 1
ATOM 673 C CA . LEU A 1 81 ? 8.081 -3.810 -5.956 1.00 90.00 81 LEU A CA 1
ATOM 674 C C . LEU A 1 81 ? 8.384 -4.020 -4.471 1.00 90.00 81 LEU A C 1
ATOM 676 O O . LEU A 1 81 ? 8.747 -3.076 -3.782 1.00 90.00 81 LEU A O 1
ATOM 680 N N . SER A 1 82 ? 8.333 -5.256 -3.980 1.00 90.56 82 SER A N 1
ATOM 681 C CA . SER A 1 82 ? 8.692 -5.584 -2.593 1.00 90.56 82 SER A CA 1
ATOM 682 C C . SER A 1 82 ? 10.169 -5.342 -2.257 1.00 90.56 82 SER A C 1
ATOM 684 O O . SER A 1 82 ? 10.511 -5.266 -1.081 1.00 90.56 82 SER A O 1
ATOM 686 N N . LYS A 1 83 ? 11.044 -5.201 -3.264 1.00 88.75 83 LYS A N 1
ATOM 687 C CA . LYS A 1 83 ? 12.447 -4.789 -3.085 1.00 88.75 83 LYS A CA 1
ATOM 688 C C . LYS A 1 83 ? 12.634 -3.267 -3.120 1.00 88.75 83 LYS A C 1
ATOM 690 O O . LYS A 1 83 ? 13.725 -2.790 -2.817 1.00 88.75 83 LYS A O 1
ATOM 695 N N . GLN A 1 84 ? 11.615 -2.505 -3.519 1.00 86.06 84 GLN A N 1
ATOM 696 C CA . GLN A 1 84 ? 11.673 -1.044 -3.525 1.00 86.06 84 GLN A CA 1
ATOM 697 C C . GLN A 1 84 ? 11.535 -0.498 -2.090 1.00 86.06 84 GLN A C 1
ATOM 699 O O . GLN A 1 84 ? 10.938 -1.15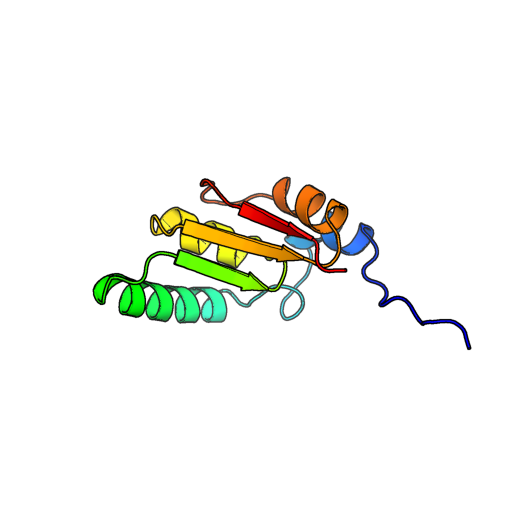6 -1.235 1.00 86.06 84 GLN A O 1
ATOM 704 N N . PRO A 1 85 ? 12.055 0.709 -1.800 1.00 79.88 85 PRO A N 1
ATOM 705 C CA . PRO A 1 85 ? 12.001 1.278 -0.457 1.00 79.88 85 PRO A CA 1
ATOM 706 C C . PRO A 1 85 ? 10.560 1.478 0.040 1.00 79.88 85 PRO A C 1
ATOM 708 O O . PRO A 1 85 ? 9.814 2.296 -0.497 1.00 79.88 85 PRO A O 1
ATOM 711 N N . MET A 1 86 ? 10.196 0.770 1.109 1.00 85.50 86 MET A N 1
ATOM 712 C CA . MET A 1 86 ? 9.027 1.061 1.942 1.00 85.50 86 MET A CA 1
ATOM 713 C C . MET A 1 86 ? 9.507 1.687 3.248 1.00 85.50 86 MET A C 1
ATOM 715 O O . MET A 1 86 ? 10.482 1.224 3.836 1.00 85.50 86 MET A O 1
ATOM 719 N N . THR A 1 87 ? 8.824 2.726 3.729 1.00 87.12 87 THR A N 1
ATOM 720 C CA . THR A 1 87 ? 9.181 3.341 5.019 1.00 87.12 87 THR A CA 1
ATOM 721 C C . THR A 1 87 ? 8.791 2.451 6.195 1.00 87.12 87 THR A C 1
ATOM 723 O O . THR A 1 87 ? 9.388 2.552 7.260 1.00 87.12 87 THR A O 1
ATOM 726 N N . HIS A 1 88 ? 7.798 1.579 6.003 1.00 92.25 88 HIS A N 1
ATOM 727 C CA . HIS A 1 88 ? 7.335 0.624 7.001 1.00 92.25 88 HIS A CA 1
ATOM 728 C C . HIS A 1 88 ? 7.053 -0.723 6.334 1.00 92.25 88 HIS A C 1
ATOM 730 O O . HIS A 1 88 ? 6.332 -0.800 5.336 1.00 92.25 88 HIS A O 1
ATOM 736 N N . VAL A 1 89 ? 7.603 -1.790 6.908 1.00 90.19 89 VAL A N 1
ATOM 737 C CA . VAL A 1 89 ? 7.437 -3.163 6.424 1.00 90.19 89 VAL A CA 1
ATOM 738 C C . VAL A 1 89 ? 6.703 -3.964 7.489 1.00 90.19 89 VAL A C 1
ATOM 740 O O . VAL A 1 89 ? 7.064 -3.926 8.663 1.00 90.19 89 VAL A O 1
ATOM 743 N N . GLY A 1 90 ? 5.654 -4.662 7.076 1.00 88.06 90 GLY A N 1
ATOM 744 C CA . GLY A 1 90 ? 4.845 -5.530 7.917 1.00 88.06 90 GLY A CA 1
ATOM 745 C C . GLY A 1 90 ? 4.616 -6.873 7.236 1.00 88.06 90 GLY A C 1
ATOM 746 O O . GLY A 1 90 ? 5.155 -7.145 6.164 1.00 88.06 90 GLY A O 1
ATOM 747 N N . GLN A 1 91 ? 3.826 -7.723 7.886 1.00 88.00 91 GLN A N 1
ATOM 748 C CA . GLN A 1 91 ? 3.392 -8.976 7.283 1.00 88.00 91 GLN A CA 1
ATOM 749 C C . GLN A 1 91 ? 2.251 -8.720 6.299 1.00 88.00 91 GLN A C 1
ATOM 751 O O . GLN A 1 91 ? 1.296 -8.007 6.607 1.00 88.00 91 GLN A O 1
ATOM 756 N N . GLU A 1 92 ? 2.330 -9.372 5.147 1.00 94.12 92 GLU A N 1
ATOM 757 C CA . GLU A 1 92 ? 1.320 -9.310 4.099 1.00 94.12 92 GLU A CA 1
ATOM 758 C C . GLU A 1 92 ? 1.099 -10.700 3.487 1.00 94.12 92 GLU A C 1
ATOM 760 O O . GLU A 1 92 ? 1.987 -11.555 3.498 1.00 94.12 92 GLU A O 1
ATOM 765 N N . LYS A 1 93 ? -0.103 -10.935 2.959 1.00 96.62 93 LYS A N 1
ATOM 766 C CA . LYS A 1 93 ? -0.448 -12.142 2.195 1.00 96.62 93 LYS A CA 1
ATOM 767 C C . LYS A 1 93 ? -0.523 -11.790 0.717 1.00 96.62 93 LYS A C 1
ATOM 769 O O . LYS A 1 93 ? -1.158 -10.801 0.372 1.00 96.62 93 LYS A O 1
ATOM 774 N N . PHE A 1 94 ? 0.074 -12.602 -0.149 1.00 96.19 94 PHE A N 1
ATOM 775 C CA . PHE A 1 94 ? 0.050 -12.385 -1.596 1.00 96.19 94 PHE A CA 1
ATOM 776 C C . PHE A 1 94 ? -0.777 -13.453 -2.314 1.00 96.19 94 PHE A C 1
ATOM 778 O O . PHE A 1 94 ? -0.607 -14.648 -2.065 1.00 96.19 94 PHE A O 1
ATOM 785 N N . TYR A 1 95 ? -1.608 -13.008 -3.252 1.00 96.06 95 TYR A N 1
ATOM 786 C CA . TYR A 1 95 ? -2.406 -13.830 -4.148 1.00 96.06 95 TYR A CA 1
ATOM 787 C C . TYR A 1 95 ? -2.135 -13.399 -5.591 1.00 96.06 95 TYR A C 1
ATOM 789 O O . TYR A 1 95 ? -2.162 -12.214 -5.916 1.00 96.06 95 TYR A O 1
ATOM 797 N N . GLU A 1 96 ? -1.877 -14.368 -6.461 1.00 93.06 96 GLU A N 1
ATOM 798 C CA . GLU A 1 96 ? -1.670 -14.115 -7.885 1.00 93.06 96 GLU A CA 1
ATOM 799 C C . GLU A 1 96 ? -2.996 -14.298 -8.628 1.00 93.06 96 GLU A C 1
ATOM 801 O O . GLU A 1 96 ? -3.635 -15.342 -8.487 1.00 93.06 96 GLU A O 1
ATOM 806 N N . ALA A 1 97 ? -3.439 -13.275 -9.360 1.00 87.62 97 ALA A N 1
ATOM 807 C CA . ALA A 1 97 ? -4.657 -13.333 -10.164 1.00 87.62 97 ALA 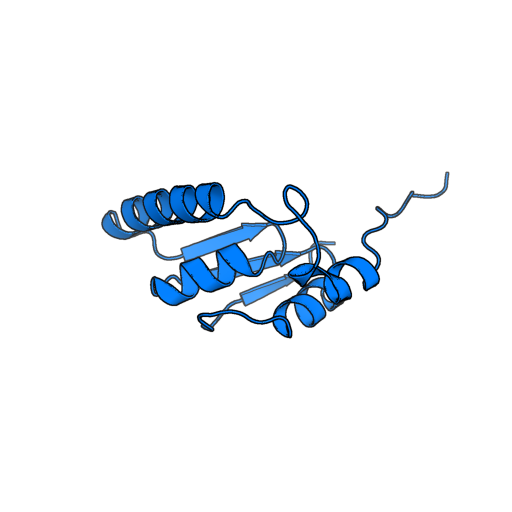A CA 1
ATOM 808 C C . ALA A 1 97 ? -4.372 -14.005 -11.518 1.00 87.62 97 ALA A C 1
ATOM 810 O O . ALA A 1 97 ? -3.441 -13.602 -12.215 1.00 87.62 97 ALA A O 1
ATOM 811 N N . ASN A 1 98 ? -5.183 -15.009 -11.871 1.00 70.62 98 ASN A N 1
ATOM 812 C CA . ASN A 1 98 ? -5.106 -15.756 -13.135 1.00 70.62 98 ASN A CA 1
ATOM 813 C C . ASN A 1 98 ? -5.944 -15.120 -14.248 1.00 70.62 98 ASN A C 1
ATOM 815 O O . ASN A 1 98 ? -7.037 -14.597 -13.929 1.00 70.62 98 ASN A O 1
#

Sequence (98 aa):
MSKIKPNWQPTKAEYWKNLPAPARPWPSEVKWFEKYALAQKAKGFKDVLILGSTVEFRSMLHKNKMNVSIVDFSRDFYRILSKQPMTHVGQEKFYEAN